Protein AF-A0A9X2Q5Q3-F1 (afdb_monomer)

Secondary structure (DSSP, 8-state):
------SEE-HHHHHHHTT--HHHHHHHHHTT-STT-EEETTEEEEETTHHHHHS--TTSS--

pLDDT: mean 79.26, std 16.48, range [38.56, 91.44]

Organism: NCBI:txid146919

Nearest PDB structures (foldseek):
  4j2n-assembly1_A  TM=7.986E-01  e=1.073E-01  Pukovnikvirus pukovnik
  5i44-assembly1_D  TM=7.433E-01  e=7.635E-02  Bacillus subtilis subsp. subtilis str. 168
  5d90-assembly2_C  TM=7.794E-01  e=2.975E-01  Haemophilus influenzae Rd KW20
  3d6y-assembly1_A  TM=7.076E-01  e=6.285E-01  Bacillus subtilis
  3hh0-assembly1_A  TM=6.193E-01  e=1.159E+00  Bacillus cereus ATCC 14579

Radius of gyration: 12.22 Å; Cα contacts (8 Å, |Δi|>4): 65; chains: 1; bounding box: 39×19×27 Å

Structure (mmCIF, N/CA/C/O backbone):
data_AF-A0A9X2Q5Q3-F1
#
_entry.id   AF-A0A9X2Q5Q3-F1
#
loop_
_atom_site.group_PDB
_atom_site.id
_atom_site.type_symbol
_atom_site.label_atom_id
_atom_site.label_alt_id
_atom_site.label_comp_id
_atom_site.label_asym_id
_atom_site.label_entity_id
_atom_site.label_seq_id
_atom_site.pdbx_PDB_ins_code
_atom_site.Cartn_x
_atom_site.Cartn_y
_atom_site.Cartn_z
_atom_site.occupancy
_atom_site.B_iso_or_equiv
_atom_site.auth_seq_id
_atom_site.auth_comp_id
_atom_site.auth_asym_id
_atom_site.auth_atom_id
_atom_site.pdbx_PDB_model_num
ATOM 1 N N . MET A 1 1 ? -16.812 9.178 -18.926 1.00 38.56 1 MET A N 1
ATOM 2 C CA . MET A 1 1 ? -15.806 9.709 -17.985 1.00 38.56 1 MET A CA 1
ATOM 3 C C . MET A 1 1 ? -14.779 8.607 -17.830 1.00 38.56 1 MET A C 1
ATOM 5 O O . MET A 1 1 ? -15.147 7.539 -17.368 1.00 38.56 1 MET A O 1
ATOM 9 N N . THR A 1 2 ? -13.585 8.780 -18.389 1.00 47.09 2 THR A N 1
ATOM 10 C CA . THR A 1 2 ? -12.515 7.775 -18.350 1.00 47.09 2 THR A CA 1
ATOM 11 C C . THR A 1 2 ? -11.959 7.721 -16.935 1.00 47.09 2 THR A C 1
ATOM 13 O O . THR A 1 2 ? -11.331 8.671 -16.475 1.00 47.09 2 THR A O 1
ATOM 16 N N . ASP A 1 3 ? -12.256 6.633 -16.232 1.00 53.91 3 ASP A N 1
ATOM 17 C CA . ASP A 1 3 ? -11.654 6.298 -14.945 1.00 53.91 3 ASP A CA 1
ATOM 18 C C . ASP A 1 3 ? -10.208 5.845 -15.205 1.00 53.91 3 ASP A C 1
ATOM 20 O O . ASP A 1 3 ? -9.888 4.662 -15.232 1.00 53.91 3 ASP A O 1
ATOM 24 N N . ASP A 1 4 ? -9.333 6.801 -15.520 1.00 60.00 4 ASP A N 1
ATOM 25 C CA . ASP A 1 4 ? -7.901 6.567 -15.747 1.00 60.00 4 ASP A CA 1
ATOM 26 C C . ASP A 1 4 ? -7.177 6.526 -14.393 1.00 60.00 4 ASP A C 1
ATOM 28 O O . ASP A 1 4 ? -6.251 7.286 -14.097 1.00 60.00 4 ASP A O 1
ATOM 32 N N . LEU A 1 5 ? -7.679 5.684 -13.487 1.00 63.78 5 LEU A N 1
ATOM 33 C CA . LEU A 1 5 ? -7.015 5.479 -12.215 1.00 63.78 5 LEU A CA 1
ATOM 34 C C . LEU A 1 5 ? -5.713 4.707 -12.464 1.00 63.78 5 LEU A C 1
ATOM 36 O O . LEU A 1 5 ? -5.716 3.708 -13.187 1.00 63.78 5 LEU A O 1
ATOM 40 N N . PRO A 1 6 ? -4.588 5.129 -11.854 1.00 67.38 6 PRO A N 1
ATOM 41 C CA . PRO A 1 6 ? -3.315 4.452 -12.035 1.00 67.38 6 PRO A CA 1
ATOM 42 C C . PRO A 1 6 ? -3.444 2.965 -11.708 1.00 67.38 6 PRO A C 1
ATOM 44 O O . PRO A 1 6 ? -3.855 2.595 -10.605 1.00 67.38 6 PRO A O 1
ATOM 47 N N . GLN A 1 7 ? -3.051 2.109 -12.654 1.00 82.38 7 GLN A N 1
ATOM 48 C CA . GLN A 1 7 ? -3.059 0.653 -12.467 1.00 82.38 7 GLN A CA 1
ATOM 49 C C . GLN A 1 7 ? -2.189 0.226 -11.269 1.00 82.38 7 GLN A C 1
ATOM 51 O O . GLN A 1 7 ? -2.466 -0.783 -10.614 1.00 82.38 7 GLN A O 1
ATOM 56 N N . TYR A 1 8 ? -1.165 1.030 -10.962 1.00 88.56 8 TYR A N 1
ATOM 57 C CA . TYR A 1 8 ? -0.289 0.875 -9.810 1.00 88.56 8 TYR A CA 1
ATOM 58 C C . TYR A 1 8 ? -0.360 2.097 -8.901 1.00 88.56 8 TYR A C 1
ATOM 60 O O . TYR A 1 8 ? -0.154 3.229 -9.335 1.00 88.56 8 TYR A O 1
ATOM 68 N N . LEU A 1 9 ? -0.567 1.827 -7.625 1.00 88.88 9 LEU A N 1
ATOM 69 C CA . LEU A 1 9 ? -0.551 2.765 -6.523 1.00 88.88 9 LEU A CA 1
ATOM 70 C C . LEU A 1 9 ? 0.847 2.832 -5.913 1.00 88.88 9 LEU A C 1
ATOM 72 O O . LEU A 1 9 ? 1.586 1.839 -5.876 1.00 88.88 9 LEU A O 1
ATOM 76 N N . ASP A 1 10 ? 1.198 4.001 -5.396 1.00 90.75 10 ASP A N 1
ATOM 77 C CA . ASP A 1 10 ? 2.299 4.116 -4.449 1.00 90.75 10 ASP A CA 1
ATOM 78 C C . ASP A 1 10 ? 1.857 3.721 -3.023 1.00 90.75 10 ASP A C 1
ATOM 80 O O . ASP A 1 10 ? 0.676 3.523 -2.729 1.00 90.75 10 ASP A O 1
ATOM 84 N N . ALA A 1 11 ? 2.821 3.597 -2.108 1.00 88.94 11 ALA A N 1
ATOM 85 C CA . ALA A 1 11 ? 2.540 3.206 -0.726 1.00 88.94 11 ALA A CA 1
ATOM 86 C C . ALA A 1 11 ? 1.655 4.211 0.035 1.00 88.94 11 ALA A C 1
ATOM 88 O O . ALA A 1 11 ? 0.967 3.818 0.975 1.00 88.94 11 ALA A O 1
ATOM 89 N N . LYS A 1 12 ? 1.675 5.498 -0.338 1.00 88.38 12 LYS A N 1
ATOM 90 C CA . LYS A 1 12 ? 0.853 6.535 0.295 1.00 88.38 12 LYS A CA 1
ATOM 91 C C . LYS A 1 12 ? -0.598 6.405 -0.169 1.00 88.38 12 LYS A C 1
ATOM 93 O O . LYS A 1 12 ? -1.482 6.308 0.671 1.00 88.38 12 LYS A O 1
ATOM 98 N N . GLN A 1 13 ? -0.820 6.329 -1.478 1.00 89.38 13 GLN A N 1
ATOM 99 C CA . GLN A 1 13 ? -2.136 6.123 -2.080 1.00 89.38 13 GLN A CA 1
ATOM 100 C C . GLN A 1 13 ? -2.770 4.823 -1.587 1.00 89.38 13 GLN A C 1
ATOM 102 O O . GLN A 1 13 ? -3.943 4.798 -1.229 1.00 89.38 13 GLN A O 1
ATOM 107 N N . PHE A 1 14 ? -1.986 3.746 -1.513 1.00 89.56 14 PHE A N 1
ATOM 108 C CA . PHE A 1 14 ? -2.458 2.480 -0.968 1.00 89.56 14 PHE A CA 1
ATOM 109 C C . PHE A 1 14 ? -2.897 2.621 0.493 1.00 89.56 14 PHE A C 1
ATOM 111 O O . PHE A 1 14 ? -3.984 2.175 0.839 1.00 89.56 14 PHE A O 1
ATOM 118 N N . ALA A 1 15 ? -2.098 3.289 1.332 1.00 90.38 15 ALA A N 1
ATOM 119 C CA . ALA A 1 15 ? -2.429 3.529 2.737 1.00 90.38 15 ALA A CA 1
ATOM 120 C C . ALA A 1 15 ? -3.720 4.339 2.922 1.00 90.38 15 ALA A C 1
ATOM 122 O O . ALA A 1 15 ? -4.522 4.010 3.793 1.00 90.38 15 ALA A O 1
ATOM 123 N N . GLU A 1 16 ? -3.933 5.359 2.089 1.00 88.56 16 GLU A N 1
ATOM 1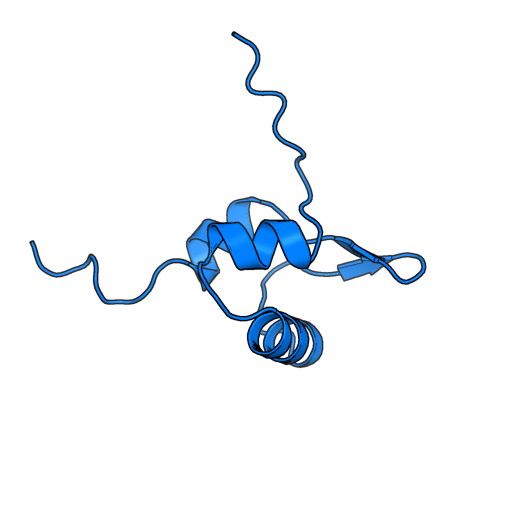24 C CA . GLU A 1 16 ? -5.165 6.154 2.080 1.00 88.56 16 GLU A CA 1
ATOM 125 C C . GLU A 1 16 ? -6.383 5.303 1.695 1.00 88.56 16 GLU A C 1
ATOM 127 O O . GLU A 1 16 ? -7.419 5.392 2.352 1.00 88.56 16 GLU A O 1
ATOM 132 N N . LEU A 1 17 ? -6.249 4.433 0.687 1.00 87.62 17 LEU A N 1
ATOM 133 C CA . LEU A 1 17 ? -7.341 3.577 0.214 1.00 87.62 17 LEU A CA 1
ATOM 134 C C . LEU A 1 17 ? -7.701 2.458 1.195 1.00 87.62 17 LEU A C 1
ATOM 136 O O . LEU A 1 17 ? -8.880 2.221 1.434 1.00 87.62 17 LEU A O 1
ATOM 140 N N . VAL A 1 18 ? -6.707 1.796 1.794 1.00 86.81 18 VAL A N 1
ATOM 141 C CA . VAL A 1 18 ? -6.950 0.752 2.808 1.00 86.81 18 VAL A CA 1
ATOM 142 C C . VAL A 1 18 ? -7.208 1.326 4.208 1.00 86.81 18 VAL A C 1
ATOM 144 O O . VAL A 1 18 ? -7.349 0.565 5.161 1.00 86.81 18 VAL A O 1
ATOM 147 N N . GLN A 1 19 ? -7.216 2.658 4.351 1.00 85.94 19 GLN A N 1
ATOM 148 C CA . GLN A 1 19 ? -7.312 3.382 5.625 1.00 85.94 19 GLN A CA 1
ATOM 149 C C . GLN A 1 19 ? -6.357 2.852 6.710 1.00 85.94 19 GLN A C 1
ATOM 151 O O . GLN A 1 19 ? -6.687 2.791 7.895 1.00 85.94 19 GLN A O 1
ATOM 156 N N . MET A 1 20 ? -5.138 2.480 6.313 1.00 86.69 20 MET A N 1
ATOM 157 C CA . MET A 1 20 ? -4.101 2.016 7.233 1.00 86.69 20 MET A CA 1
ATOM 158 C C . MET A 1 20 ? -3.032 3.079 7.428 1.00 86.69 20 MET A C 1
ATOM 160 O O . MET A 1 20 ? -2.683 3.838 6.525 1.00 86.69 20 MET A O 1
ATOM 164 N N . HIS A 1 21 ? -2.425 3.087 8.611 1.00 89.31 21 HIS A N 1
ATOM 165 C CA . HIS A 1 21 ? -1.265 3.9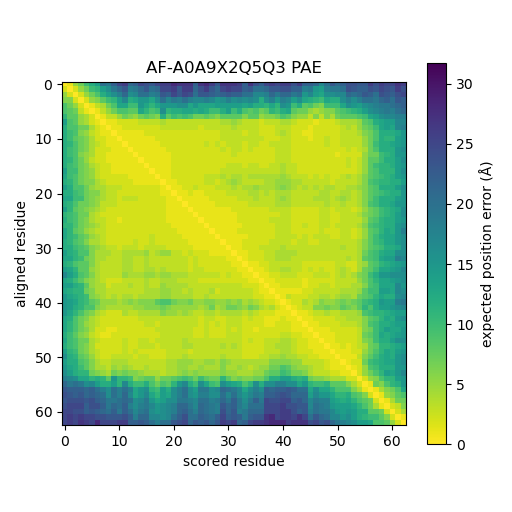31 8.843 1.00 89.31 21 HIS A CA 1
ATOM 166 C C . HIS A 1 21 ? -0.113 3.529 7.907 1.00 89.31 21 HIS A C 1
ATOM 168 O O . HIS A 1 21 ? 0.188 2.343 7.736 1.00 89.31 21 HIS A O 1
ATOM 174 N N . ARG A 1 22 ? 0.594 4.524 7.349 1.00 86.75 22 ARG A N 1
ATOM 175 C CA . ARG A 1 22 ? 1.688 4.308 6.381 1.00 86.75 22 ARG A CA 1
ATOM 176 C C . ARG A 1 22 ? 2.713 3.282 6.865 1.00 86.75 22 ARG A C 1
ATOM 178 O O . ARG A 1 22 ? 3.231 2.500 6.079 1.00 86.75 22 ARG A O 1
ATOM 185 N N . GLN A 1 23 ? 3.019 3.285 8.163 1.00 89.75 23 GLN A N 1
ATOM 186 C CA . GLN A 1 23 ? 4.027 2.401 8.746 1.00 89.75 23 GLN A C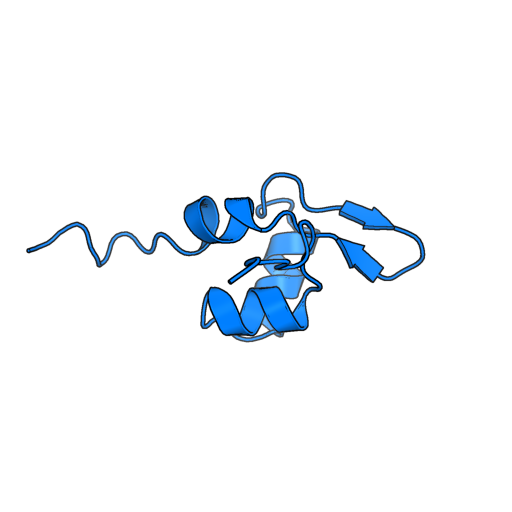A 1
ATOM 187 C C . GLN A 1 23 ? 3.589 0.935 8.700 1.00 89.75 23 GLN A C 1
ATOM 189 O O . GLN A 1 23 ? 4.405 0.082 8.366 1.00 89.75 23 GLN A O 1
ATOM 194 N N . THR A 1 24 ? 2.309 0.662 8.958 1.00 89.88 24 THR A N 1
ATOM 195 C CA . THR A 1 24 ? 1.712 -0.672 8.839 1.00 89.88 24 THR A CA 1
ATOM 196 C C . THR A 1 24 ? 1.765 -1.150 7.395 1.00 89.88 24 THR A C 1
ATOM 198 O O . THR A 1 24 ? 2.198 -2.266 7.136 1.00 89.88 24 THR A O 1
ATOM 201 N N . VAL A 1 25 ? 1.436 -0.279 6.439 1.00 90.00 25 VAL A N 1
ATOM 202 C CA . VAL A 1 25 ? 1.556 -0.591 5.008 1.00 90.00 25 VAL A CA 1
ATOM 203 C C . VAL A 1 25 ? 2.996 -0.932 4.632 1.00 90.00 25 VAL A C 1
ATOM 205 O O . VAL A 1 25 ? 3.235 -1.967 4.021 1.00 90.00 25 VAL A O 1
ATOM 208 N N . TYR A 1 26 ? 3.982 -0.131 5.044 1.00 90.62 26 TYR A N 1
ATOM 209 C CA . TYR A 1 26 ? 5.391 -0.443 4.784 1.00 90.62 26 TYR A CA 1
ATOM 210 C C . TYR A 1 26 ? 5.848 -1.756 5.428 1.00 90.62 26 TYR A C 1
ATOM 212 O O . TYR A 1 26 ? 6.675 -2.447 4.838 1.00 90.62 26 TYR A O 1
ATOM 220 N N . GLN A 1 27 ? 5.341 -2.103 6.614 1.00 91.38 27 GLN A N 1
ATOM 221 C CA . GLN A 1 27 ? 5.611 -3.399 7.237 1.00 91.38 27 GLN A CA 1
ATOM 222 C C . GLN A 1 27 ? 5.011 -4.540 6.413 1.00 91.38 27 GLN A C 1
ATOM 224 O O . GLN A 1 27 ? 5.748 -5.452 6.062 1.00 91.38 27 GLN A O 1
ATOM 229 N N . LYS A 1 28 ? 3.737 -4.442 6.013 1.00 89.31 28 LYS A N 1
ATOM 230 C CA . LYS A 1 28 ? 3.059 -5.438 5.164 1.00 89.31 28 LYS A CA 1
ATOM 231 C C . LYS A 1 28 ? 3.736 -5.616 3.807 1.00 89.31 28 LYS A C 1
ATOM 233 O O . LYS A 1 28 ? 3.948 -6.737 3.367 1.00 89.31 28 LYS A O 1
ATOM 238 N N . LEU A 1 29 ? 4.146 -4.517 3.172 1.00 89.69 29 LEU A N 1
ATOM 239 C CA . LEU A 1 29 ? 4.895 -4.538 1.912 1.00 89.69 29 LEU A CA 1
ATOM 240 C C . LEU A 1 29 ? 6.248 -5.241 2.063 1.00 89.69 29 LEU A C 1
ATOM 242 O O . LEU A 1 29 ? 6.647 -6.001 1.190 1.00 89.69 29 LEU A O 1
ATOM 246 N N . ARG A 1 30 ? 6.961 -4.995 3.170 1.00 89.12 30 ARG A N 1
ATOM 247 C CA . ARG A 1 30 ? 8.238 -5.667 3.470 1.00 89.12 30 ARG A CA 1
ATOM 248 C C . ARG A 1 30 ? 8.064 -7.131 3.861 1.00 89.12 30 ARG A C 1
ATOM 250 O O . ARG A 1 30 ? 8.974 -7.908 3.617 1.00 89.12 30 ARG A O 1
ATOM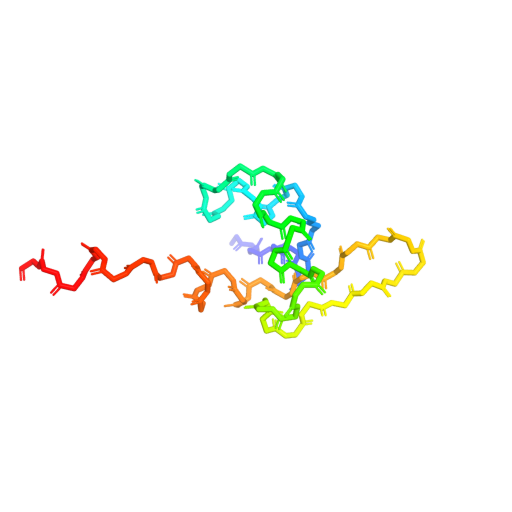 257 N N . ALA A 1 31 ? 6.938 -7.468 4.479 1.00 90.06 31 ALA A N 1
ATOM 258 C CA . ALA A 1 31 ? 6.557 -8.827 4.839 1.00 90.06 31 ALA A CA 1
ATOM 259 C C . ALA A 1 31 ? 5.922 -9.598 3.667 1.00 90.06 31 ALA A C 1
ATOM 261 O O . ALA A 1 31 ? 5.500 -10.730 3.859 1.00 90.06 31 ALA A O 1
ATOM 262 N N . GLU A 1 32 ? 5.836 -8.988 2.477 1.00 87.25 32 GLU A N 1
ATOM 263 C CA . GLU A 1 32 ? 5.233 -9.577 1.272 1.00 87.25 32 GLU A CA 1
ATOM 264 C C . GLU A 1 32 ? 3.751 -9.975 1.446 1.00 87.25 32 GLU A C 1
ATOM 266 O O . GLU A 1 32 ? 3.208 -10.756 0.673 1.00 87.25 32 GLU A O 1
ATOM 271 N N . GLU A 1 33 ? 3.057 -9.369 2.418 1.00 87.44 33 GLU A N 1
ATOM 272 C CA . GLU A 1 33 ? 1.626 -9.586 2.686 1.00 87.44 33 GLU A CA 1
ATOM 273 C C . GLU A 1 33 ? 0.707 -8.828 1.715 1.00 87.44 33 GLU A C 1
ATOM 275 O O . GLU A 1 33 ? -0.510 -8.990 1.755 1.00 87.44 33 GLU A O 1
ATOM 280 N N . VAL A 1 34 ? 1.268 -7.951 0.877 1.00 88.12 34 VAL A N 1
ATOM 281 C CA . VAL A 1 34 ? 0.509 -7.222 -0.144 1.00 88.12 34 VAL A CA 1
ATOM 282 C C . VAL A 1 34 ? 0.720 -7.911 -1.492 1.00 88.12 34 VAL A C 1
ATOM 284 O O . VAL A 1 34 ? 1.821 -7.837 -2.050 1.00 88.12 34 VAL A O 1
ATOM 287 N N . 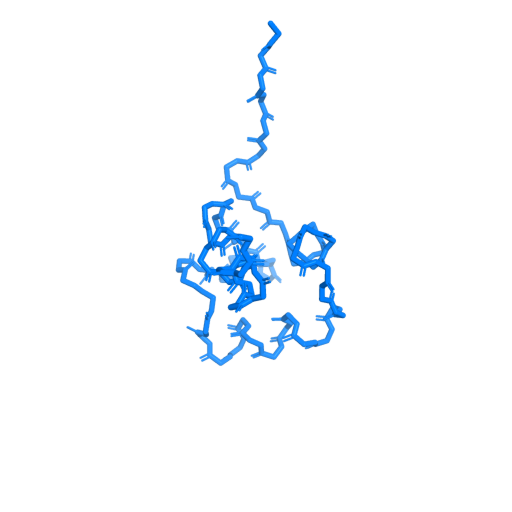PRO A 1 35 ? -0.312 -8.561 -2.047 1.00 84.94 35 PRO A N 1
ATOM 288 C CA . PRO A 1 35 ? -0.170 -9.373 -3.241 1.00 84.94 35 PRO A CA 1
ATOM 289 C C . PRO A 1 35 ? 0.185 -8.508 -4.456 1.00 84.94 35 PRO A C 1
ATOM 291 O O . PRO A 1 35 ? -0.341 -7.417 -4.671 1.00 84.94 35 PRO A O 1
ATOM 294 N N . GLY A 1 36 ? 1.160 -8.976 -5.236 1.00 86.88 36 GLY A N 1
ATOM 295 C CA . GLY A 1 36 ? 1.641 -8.281 -6.432 1.00 86.88 36 GLY A CA 1
ATOM 296 C C . GLY A 1 36 ? 2.409 -6.977 -6.175 1.00 86.88 36 GLY A C 1
ATOM 297 O O . GLY A 1 36 ? 2.873 -6.364 -7.140 1.00 86.88 36 GLY A O 1
ATOM 298 N N . ALA A 1 37 ? 2.590 -6.553 -4.919 1.00 91.31 37 ALA A N 1
ATOM 299 C CA . ALA A 1 37 ? 3.394 -5.383 -4.603 1.00 91.31 37 ALA A CA 1
ATOM 300 C C . ALA A 1 37 ? 4.870 -5.628 -4.928 1.00 91.31 37 ALA A C 1
ATOM 302 O O . ALA A 1 37 ? 5.455 -6.646 -4.563 1.00 91.31 37 ALA A O 1
ATOM 303 N N . ARG A 1 38 ? 5.495 -4.669 -5.614 1.00 90.44 38 ARG A N 1
ATOM 304 C CA . ARG A 1 38 ? 6.910 -4.747 -5.991 1.00 90.44 38 ARG A CA 1
ATOM 305 C C . ARG A 1 38 ? 7.616 -3.435 -5.738 1.00 90.44 38 ARG A C 1
ATOM 307 O O . ARG A 1 38 ? 7.057 -2.358 -5.933 1.00 90.44 38 ARG A O 1
ATOM 314 N N . LYS A 1 39 ? 8.886 -3.519 -5.357 1.00 91.12 39 LYS A N 1
ATOM 315 C CA . LYS A 1 39 ? 9.757 -2.353 -5.242 1.00 91.12 39 LYS A CA 1
ATOM 316 C C . LYS A 1 39 ? 10.555 -2.184 -6.533 1.00 91.12 39 LYS A C 1
ATOM 318 O O . LYS A 1 39 ? 11.376 -3.031 -6.866 1.00 91.12 39 LYS A O 1
ATOM 323 N N . ILE A 1 40 ? 10.328 -1.084 -7.248 1.00 87.62 40 ILE A N 1
ATOM 324 C CA . ILE A 1 40 ? 10.989 -0.760 -8.520 1.00 87.62 40 ILE A CA 1
ATOM 325 C C . ILE A 1 40 ? 11.662 0.606 -8.373 1.00 87.62 40 ILE A C 1
ATOM 327 O O . ILE A 1 40 ? 10.998 1.600 -8.088 1.00 87.62 40 ILE A O 1
ATOM 331 N N . GLY A 1 41 ? 12.990 0.657 -8.525 1.00 84.56 41 GLY A N 1
ATOM 332 C CA . GLY A 1 41 ? 13.751 1.915 -8.480 1.00 84.56 41 GLY A CA 1
ATOM 333 C C . GLY A 1 41 ? 13.641 2.695 -7.161 1.00 84.56 41 GLY A C 1
ATOM 334 O O . GLY A 1 41 ? 13.786 3.909 -7.154 1.00 84.56 41 GLY A O 1
ATOM 335 N N . GLY A 1 42 ? 13.338 2.020 -6.046 1.00 85.12 42 GLY A N 1
ATOM 336 C CA . GLY A 1 42 ? 13.136 2.664 -4.740 1.00 85.12 42 GLY A CA 1
ATOM 337 C C . GLY A 1 42 ? 11.680 3.011 -4.415 1.00 85.12 42 GLY A C 1
ATOM 338 O O . GLY A 1 42 ? 11.369 3.219 -3.244 1.00 85.12 42 GLY A O 1
ATOM 339 N N . CYS A 1 43 ? 10.781 2.974 -5.399 1.00 87.31 43 CYS A N 1
ATOM 340 C CA . CYS A 1 43 ? 9.350 3.197 -5.212 1.00 87.31 43 CYS A CA 1
ATOM 341 C C . CYS A 1 43 ? 8.591 1.870 -5.106 1.00 87.31 43 CYS A C 1
ATOM 343 O O . CYS A 1 43 ? 8.896 0.908 -5.811 1.00 87.31 43 CYS A O 1
ATOM 345 N N . TRP A 1 44 ? 7.573 1.823 -4.248 1.00 89.62 44 TRP A N 1
ATOM 346 C CA .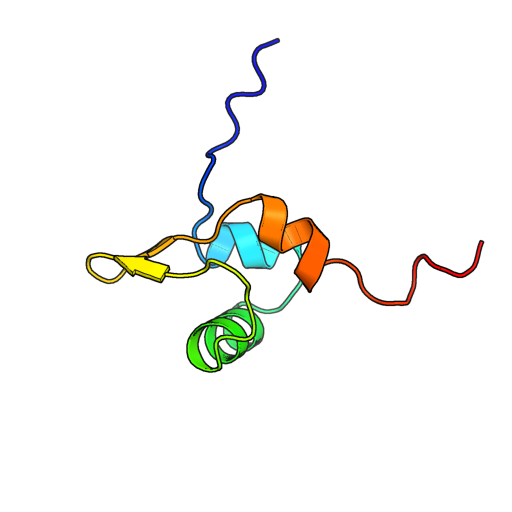 TRP A 1 44 ? 6.625 0.712 -4.237 1.00 89.62 44 TRP A CA 1
ATOM 347 C C . TRP A 1 44 ? 5.592 0.902 -5.343 1.00 89.62 44 TRP A C 1
ATOM 349 O O . TRP A 1 44 ? 5.028 1.985 -5.494 1.00 89.62 44 TRP A O 1
ATOM 359 N N . ARG A 1 45 ? 5.376 -0.156 -6.119 1.00 91.38 45 ARG A N 1
ATOM 360 C CA . ARG A 1 45 ? 4.317 -0.290 -7.113 1.00 91.38 45 ARG A CA 1
ATOM 361 C C . ARG A 1 45 ? 3.375 -1.365 -6.613 1.00 91.38 45 ARG A C 1
ATOM 363 O O . ARG A 1 45 ? 3.752 -2.533 -6.540 1.00 91.38 45 ARG A O 1
ATOM 370 N N . ILE A 1 46 ? 2.184 -0.944 -6.225 1.00 91.44 46 ILE A N 1
ATOM 371 C CA . ILE A 1 46 ? 1.179 -1.808 -5.624 1.00 91.44 46 ILE A CA 1
ATOM 372 C C . ILE A 1 46 ? 0.014 -1.854 -6.596 1.00 91.44 46 ILE A C 1
ATOM 374 O O . ILE A 1 46 ? -0.531 -0.799 -6.913 1.00 91.44 46 ILE A O 1
ATOM 378 N N . PRO A 1 47 ? -0.352 -3.017 -7.136 1.00 90.31 47 PRO A N 1
ATOM 379 C CA . PRO A 1 47 ? -1.471 -3.064 -8.053 1.00 90.31 47 PRO A CA 1
ATOM 380 C C . PRO A 1 47 ? -2.754 -2.634 -7.338 1.00 90.31 47 PRO A C 1
ATOM 382 O O . PRO A 1 47 ? -2.978 -2.988 -6.182 1.00 90.31 47 PRO A O 1
ATOM 385 N N . ARG A 1 48 ? -3.607 -1.871 -8.025 1.00 86.06 48 ARG A N 1
ATOM 386 C CA . ARG A 1 48 ? -4.835 -1.332 -7.424 1.00 86.06 48 ARG A CA 1
ATOM 387 C C . ARG A 1 48 ? -5.762 -2.423 -6.875 1.00 86.06 48 ARG A C 1
ATOM 389 O O . ARG A 1 48 ? -6.342 -2.225 -5.816 1.00 86.06 48 ARG A O 1
ATOM 396 N N . TRP A 1 49 ? -5.841 -3.578 -7.537 1.00 86.50 49 TRP A N 1
ATOM 397 C CA . TRP A 1 49 ? -6.649 -4.720 -7.086 1.00 86.50 49 TRP A CA 1
ATOM 398 C C . TRP A 1 49 ? -6.187 -5.295 -5.738 1.00 86.50 49 TRP A C 1
ATOM 400 O O . TRP A 1 49 ? -6.992 -5.845 -4.997 1.00 86.50 49 TRP A O 1
ATOM 410 N N . ALA A 1 50 ? -4.921 -5.099 -5.347 1.00 88.81 50 ALA A N 1
ATOM 411 C CA . ALA A 1 50 ? -4.454 -5.527 -4.028 1.00 88.81 50 ALA A CA 1
ATOM 412 C C . ALA A 1 50 ? -5.127 -4.749 -2.887 1.00 88.81 50 ALA A C 1
ATOM 414 O O . ALA A 1 50 ? -5.104 -5.198 -1.744 1.00 88.81 50 ALA A O 1
ATOM 415 N N . VAL A 1 51 ? -5.731 -3.587 -3.173 1.00 86.44 51 VAL A N 1
ATOM 416 C CA . VAL A 1 51 ? -6.563 -2.862 -2.202 1.00 86.44 51 VAL A CA 1
ATOM 417 C C . VAL A 1 51 ? -7.798 -3.676 -1.848 1.00 86.44 51 VAL A C 1
ATOM 419 O O . VAL A 1 51 ? -8.190 -3.665 -0.692 1.00 86.44 51 VAL A O 1
ATOM 422 N N . GLU A 1 52 ? -8.392 -4.401 -2.792 1.00 82.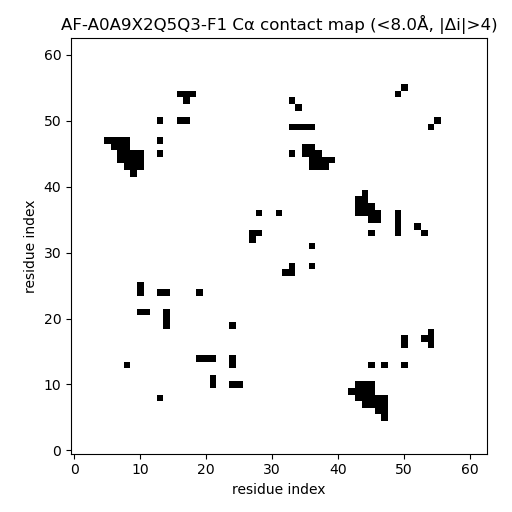44 52 GLU A N 1
ATOM 423 C CA . GLU A 1 52 ? -9.556 -5.243 -2.511 1.00 82.44 52 GLU A CA 1
ATOM 424 C C . GLU A 1 52 ? -9.143 -6.443 -1.657 1.00 82.44 52 GLU A C 1
ATOM 426 O O . GLU A 1 52 ? -9.811 -6.759 -0.681 1.00 82.44 52 GLU A O 1
ATOM 431 N N . GLU A 1 53 ? -7.986 -7.053 -1.920 1.00 81.62 53 GLU A N 1
ATOM 432 C CA . GLU A 1 53 ? -7.523 -8.194 -1.119 1.00 81.62 53 GLU A CA 1
ATOM 433 C C . GLU A 1 53 ? -7.050 -7.809 0.292 1.00 81.62 53 GLU A C 1
ATOM 435 O O . GLU A 1 53 ? -7.338 -8.512 1.258 1.00 81.62 53 GLU A O 1
ATOM 440 N N . VAL A 1 54 ? -6.350 -6.680 0.444 1.00 79.75 54 VAL A N 1
ATOM 441 C CA . VAL A 1 54 ? -5.807 -6.231 1.745 1.00 79.75 54 VAL A CA 1
ATOM 442 C C . VAL A 1 54 ? -6.809 -5.383 2.525 1.00 79.75 54 VAL A C 1
ATOM 444 O O . VAL A 1 54 ? -6.861 -5.433 3.753 1.00 79.75 54 VAL A O 1
ATOM 447 N N . GLY A 1 55 ? -7.571 -4.568 1.804 1.00 66.69 55 GLY A N 1
ATOM 448 C CA . GLY A 1 55 ? -8.619 -3.687 2.301 1.00 66.69 55 GLY A CA 1
ATOM 449 C C . GLY A 1 55 ? -9.988 -4.350 2.342 1.00 66.69 55 GLY A C 1
ATOM 450 O O . GLY A 1 55 ? -10.966 -3.635 2.520 1.00 66.69 55 GLY A O 1
ATOM 451 N N . THR A 1 56 ? -10.077 -5.680 2.230 1.00 53.47 56 THR A N 1
ATOM 452 C CA . THR A 1 56 ? -11.180 -6.436 2.831 1.00 53.47 56 THR A CA 1
ATOM 453 C C . THR A 1 56 ? -10.835 -6.670 4.304 1.00 53.47 56 THR A C 1
ATOM 455 O O . THR A 1 56 ? -10.269 -7.710 4.651 1.00 53.47 56 THR A O 1
ATOM 458 N N . PRO A 1 57 ? -11.145 -5.747 5.236 1.00 47.00 57 PRO 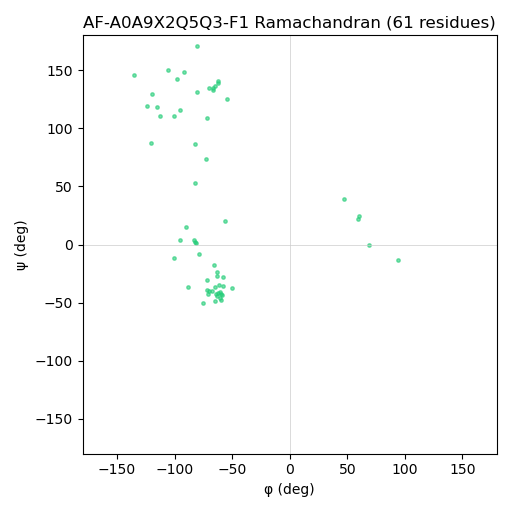A N 1
ATOM 459 C CA . PRO A 1 57 ? -11.313 -6.173 6.601 1.00 47.00 57 PRO A CA 1
ATOM 460 C C . PRO A 1 57 ? -12.529 -7.099 6.607 1.00 47.00 57 PRO A C 1
ATOM 462 O O . PRO A 1 57 ? -13.577 -6.788 6.036 1.00 47.00 57 PRO A O 1
ATOM 465 N N . ALA A 1 58 ? -12.414 -8.208 7.324 1.00 47.94 58 ALA A N 1
ATOM 466 C CA . ALA A 1 58 ? -13.500 -9.113 7.690 1.00 47.94 58 ALA A CA 1
ATOM 467 C C . ALA A 1 58 ? -14.673 -8.438 8.460 1.00 47.94 58 ALA A C 1
ATOM 469 O O . ALA A 1 58 ? -15.432 -9.113 9.145 1.00 47.94 58 ALA A O 1
ATOM 470 N N . HIS A 1 59 ? -14.835 -7.112 8.380 1.00 50.94 59 HIS A N 1
ATOM 471 C CA . HIS A 1 59 ? -15.855 -6.321 9.062 1.00 50.94 59 HIS A CA 1
ATOM 472 C C . HIS A 1 59 ? -17.055 -5.938 8.173 1.00 50.94 59 HIS A C 1
ATOM 474 O O . HIS A 1 59 ? -18.072 -5.521 8.710 1.00 50.94 59 HIS A O 1
ATOM 480 N N . LEU A 1 60 ? -16.992 -6.118 6.843 1.00 45.47 60 LEU A N 1
ATOM 481 C CA . LEU A 1 60 ? -18.152 -5.924 5.946 1.00 45.47 60 LEU A CA 1
ATOM 482 C C . LEU A 1 60 ? -18.929 -7.218 5.636 1.00 45.47 60 LEU A C 1
ATOM 484 O O . LEU A 1 60 ? -19.892 -7.185 4.880 1.00 45.47 60 LEU A O 1
ATOM 488 N N . ALA A 1 61 ? -18.560 -8.350 6.246 1.00 45.56 61 ALA A N 1
ATOM 489 C CA . ALA A 1 61 ? -19.300 -9.610 6.117 1.00 45.56 61 ALA A CA 1
ATOM 490 C C . ALA A 1 61 ? -20.514 -9.730 7.065 1.00 45.56 61 ALA A C 1
ATOM 492 O O . ALA A 1 61 ? -21.160 -10.771 7.082 1.00 45.56 61 ALA A O 1
ATOM 493 N N . ASN A 1 62 ? -20.835 -8.689 7.842 1.00 38.78 62 ASN A N 1
ATOM 494 C CA . ASN A 1 62 ? -22.017 -8.660 8.705 1.00 38.78 62 ASN A CA 1
ATOM 495 C C . ASN A 1 62 ? -22.916 -7.481 8.309 1.00 38.78 62 ASN A C 1
ATOM 497 O O . ASN A 1 62 ? -22.794 -6.390 8.867 1.00 38.78 62 ASN A O 1
ATOM 501 N N . ALA A 1 63 ? -23.801 -7.716 7.343 1.00 41.47 63 ALA A N 1
ATOM 502 C CA . ALA A 1 63 ? -25.017 -6.939 7.129 1.00 41.47 63 ALA A CA 1
ATOM 503 C C . ALA A 1 63 ? -26.207 -7.901 7.166 1.00 41.47 63 ALA A C 1
ATOM 505 O O . ALA A 1 63 ? -26.069 -9.005 6.589 1.00 41.47 63 ALA A O 1
#

InterPro domains:
  IPR041657 Helix-turn-helix domain, group 17 [PF12728] (8-53)

Mean predicted aligned error: 7.26 Å

Solvent-accessible surface area (backbone atoms only —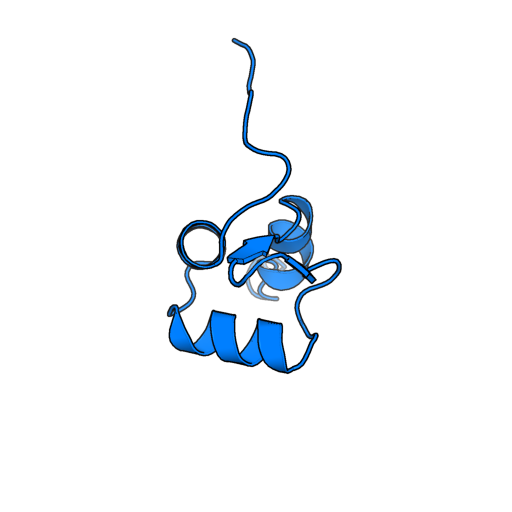 not comparable to full-atom values): 3868 Å² total; per-residue (Å²): 132,85,84,81,67,65,67,53,28,42,61,65,59,46,17,64,73,48,72,44,58,57,68,58,46,54,48,35,57,73,67,62,70,41,61,80,50,42,77,56,97,88,41,52,40,29,38,52,69,34,44,60,70,67,46,52,61,89,72,76,81,74,125

Sequence (63 aa):
MTDDLPQYLDAKQFAELVQMHRQTVYQKLRAEEVPGARKIGGCWRIPRWAVEEVGTPAHLANA

Foldseek 3Di:
DDPPDPQWDWLVRLCVLLVHDSVVSVVCLVVVVQPPWDQDPNIITGGPCSCVVNSPDVPVPPD